Protein AF-A0A7R9JK06-F1 (afdb_monomer_lite)

Secondary structure (DSSP, 8-state):
----HHHHHHHHHHHHHHTT-TTT-HHHHHHHHHT-GGG-S-TTTS-HHHHHHHHHHHTT--HHHHTTT----HHHHHHHHTT-

Radius of gyration: 12.6 Å; chains: 1; bounding box: 36×27×35 Å

InterPro domains:
  IPR006631 Protein of unknown function DM4/12 [PF07841] (2-70)
  IPR006631 Protein of unknown function DM4/12 [SM00718] (2-77)

Foldseek 3Di:
DPQPVVLLLLLQLLQLLQDCLDPPDPVSVVSNCVSDLVNDPCVPVDDPSSVVSNVCSPVVHDSCVVSVSDPDHPVVVVVVVVVD

Structure (mmCIF, N/CA/C/O backbone):
data_AF-A0A7R9JK06-F1
#
_entry.id   AF-A0A7R9JK06-F1
#
loop_
_atom_site.group_PDB
_atom_site.id
_atom_site.type_symbol
_atom_site.label_atom_id
_atom_site.label_alt_id
_atom_site.label_comp_id
_atom_site.label_asym_id
_atom_site.label_entity_id
_atom_site.label_seq_id
_atom_site.pdbx_PDB_ins_code
_atom_site.Cartn_x
_atom_site.Cartn_y
_atom_site.Cartn_z
_atom_site.occupancy
_atom_site.B_iso_or_equiv
_atom_site.auth_seq_id
_atom_site.auth_comp_id
_atom_site.auth_asym_id
_atom_site.auth_atom_id
_atom_site.pdbx_PDB_model_num
ATOM 1 N N . HIS A 1 1 ? -10.828 -9.925 -18.819 1.00 46.28 1 HIS A N 1
ATOM 2 C CA . HIS A 1 1 ? -9.729 -9.002 -18.507 1.00 46.28 1 HIS A CA 1
ATOM 3 C C . HIS A 1 1 ? -8.935 -9.683 -17.418 1.00 46.28 1 HIS A C 1
ATOM 5 O O . HIS A 1 1 ? -9.529 -10.016 -16.405 1.00 46.28 1 HIS A O 1
ATOM 11 N N . GLY A 1 2 ? -7.709 -10.114 -17.723 1.00 49.91 2 GLY A N 1
ATOM 12 C CA . GLY A 1 2 ? -6.835 -10.645 -16.681 1.00 49.91 2 GLY A CA 1
ATOM 13 C C . GLY A 1 2 ? -6.431 -9.454 -15.838 1.00 49.91 2 GLY A C 1
ATOM 14 O O . GLY A 1 2 ? -5.978 -8.466 -16.410 1.00 49.91 2 GLY A O 1
ATOM 15 N N . GLU A 1 3 ? -6.715 -9.510 -14.547 1.00 56.81 3 GLU A N 1
ATOM 16 C CA . GLU A 1 3 ? -6.242 -8.491 -13.624 1.00 56.81 3 GLU A CA 1
ATOM 17 C C . GLU A 1 3 ? -4.722 -8.429 -13.701 1.00 56.81 3 GLU A C 1
ATOM 19 O O . GLU A 1 3 ? -4.064 -9.467 -13.848 1.00 56.81 3 GLU A O 1
ATOM 24 N N . ASP A 1 4 ? -4.173 -7.221 -13.649 1.00 77.94 4 ASP A N 1
ATOM 25 C CA . ASP A 1 4 ? -2.741 -7.076 -13.480 1.00 77.94 4 ASP A CA 1
ATOM 26 C C . ASP A 1 4 ? -2.405 -7.512 -12.051 1.00 77.94 4 ASP A C 1
ATOM 28 O O . ASP A 1 4 ? -2.597 -6.773 -11.085 1.00 77.94 4 ASP A O 1
ATOM 32 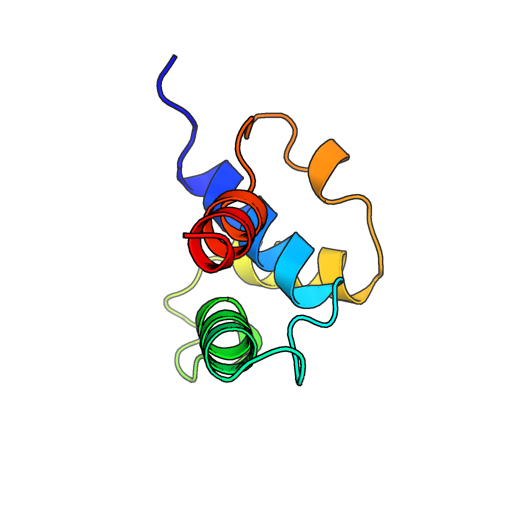N N . GLY A 1 5 ? -1.991 -8.773 -11.913 1.00 83.50 5 GLY A N 1
ATOM 33 C CA . GLY A 1 5 ? -1.674 -9.368 -10.619 1.00 83.50 5 GLY A CA 1
ATOM 34 C C . GLY A 1 5 ? -0.593 -8.590 -9.869 1.00 83.50 5 GLY A C 1
ATOM 35 O O . GLY A 1 5 ? -0.574 -8.624 -8.641 1.00 83.50 5 GLY A O 1
ATOM 36 N N . GLU A 1 6 ? 0.259 -7.853 -10.587 1.00 89.00 6 GLU A N 1
ATOM 37 C CA . GLU A 1 6 ? 1.230 -6.936 -9.998 1.00 89.00 6 GLU A CA 1
ATOM 38 C C . GLU A 1 6 ? 0.532 -5.736 -9.348 1.00 89.00 6 GLU A C 1
ATOM 40 O O . GLU A 1 6 ? 0.751 -5.475 -8.167 1.00 89.00 6 GLU A O 1
ATOM 45 N N . SER A 1 7 ? -0.386 -5.073 -10.057 1.00 90.62 7 SER A N 1
ATOM 46 C CA . SER A 1 7 ? -1.180 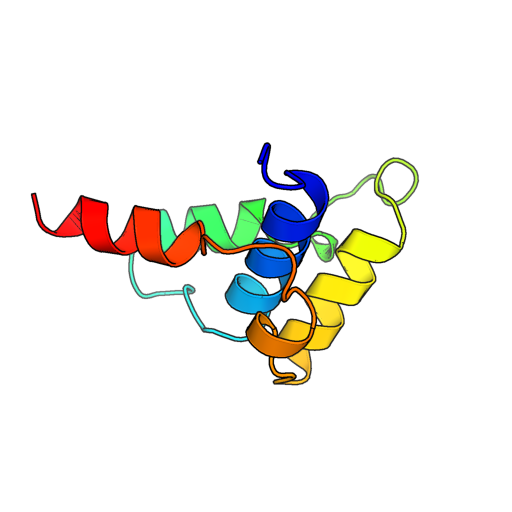-3.961 -9.510 1.00 90.62 7 SER A CA 1
ATOM 47 C C . SER A 1 7 ? -1.959 -4.374 -8.257 1.00 90.62 7 SER A C 1
ATOM 49 O O . SER A 1 7 ? -1.931 -3.678 -7.241 1.00 90.62 7 SER A O 1
ATOM 51 N N . CYS A 1 8 ? -2.574 -5.561 -8.265 1.00 90.56 8 CYS A N 1
ATOM 52 C CA . CYS A 1 8 ? -3.270 -6.077 -7.086 1.00 90.56 8 CYS A CA 1
ATOM 53 C C . CYS A 1 8 ? -2.340 -6.410 -5.918 1.00 90.56 8 CYS A C 1
ATOM 55 O O . CYS A 1 8 ? -2.695 -6.181 -4.757 1.00 90.56 8 CYS A O 1
ATOM 57 N N . LEU A 1 9 ? -1.140 -6.919 -6.192 1.00 90.62 9 LEU A N 1
ATOM 58 C CA . LEU A 1 9 ? -0.137 -7.145 -5.157 1.00 90.62 9 LEU A CA 1
ATOM 59 C C . LEU A 1 9 ? 0.322 -5.819 -4.531 1.00 90.62 9 LEU A C 1
ATOM 61 O O . LEU A 1 9 ? 0.382 -5.712 -3.305 1.00 90.62 9 LEU A O 1
ATOM 65 N N . LEU A 1 10 ? 0.572 -4.792 -5.346 1.00 93.12 10 LEU A N 1
ATOM 66 C CA . LEU A 1 10 ? 0.937 -3.456 -4.870 1.00 93.12 10 LEU A CA 1
ATOM 67 C C . LEU A 1 10 ? -0.194 -2.819 -4.048 1.00 93.12 10 LEU A C 1
ATOM 69 O O . LEU A 1 10 ? 0.061 -2.316 -2.951 1.00 93.12 10 LEU A O 1
ATOM 73 N N . ARG A 1 11 ? -1.450 -2.932 -4.503 1.00 92.31 11 ARG A N 1
ATOM 74 C CA . ARG A 1 11 ? -2.635 -2.505 -3.741 1.00 92.31 11 ARG A CA 1
ATOM 75 C C . ARG A 1 11 ? -2.687 -3.167 -2.368 1.00 92.31 11 ARG A C 1
ATOM 77 O O . ARG A 1 11 ? -2.846 -2.483 -1.363 1.00 92.31 11 ARG A O 1
ATOM 84 N N . THR A 1 12 ? -2.471 -4.479 -2.319 1.00 90.88 12 THR A N 1
ATOM 85 C CA . THR A 1 12 ? -2.492 -5.272 -1.079 1.00 90.88 12 THR A CA 1
ATOM 86 C C . THR A 1 12 ? -1.414 -4.822 -0.093 1.00 90.88 12 THR A C 1
ATOM 88 O O . THR A 1 12 ? -1.679 -4.665 1.099 1.00 90.88 12 THR A O 1
ATOM 91 N N . ILE A 1 13 ? -0.196 -4.574 -0.578 1.00 92.38 13 ILE A N 1
ATOM 92 C CA . ILE A 1 13 ? 0.908 -4.064 0.244 1.00 92.38 13 ILE A CA 1
ATOM 93 C C . ILE A 1 13 ? 0.564 -2.684 0.807 1.00 92.38 13 ILE A C 1
ATOM 95 O O . ILE A 1 13 ? 0.710 -2.461 2.010 1.00 92.38 13 ILE A O 1
ATOM 99 N N . CYS A 1 14 ? 0.052 -1.782 -0.031 1.00 93.62 14 CYS A N 1
ATOM 100 C CA . CYS A 1 14 ? -0.390 -0.456 0.392 1.00 93.62 14 CYS A CA 1
ATOM 101 C C . CYS A 1 14 ? -1.478 -0.546 1.474 1.00 93.62 14 CYS A C 1
ATOM 103 O O . CYS A 1 14 ? -1.312 -0.017 2.574 1.00 93.62 14 CYS A O 1
ATOM 105 N N . GLU A 1 15 ? -2.553 -1.290 1.217 1.00 90.44 15 GLU A N 1
ATOM 106 C CA . GLU A 1 15 ? -3.671 -1.434 2.152 1.00 90.44 15 GLU A CA 1
ATOM 107 C C . GLU A 1 15 ? -3.228 -2.065 3.482 1.00 90.44 15 GLU A C 1
ATOM 109 O O . GLU A 1 15 ? -3.575 -1.558 4.548 1.00 90.44 15 GLU A O 1
ATOM 114 N N . 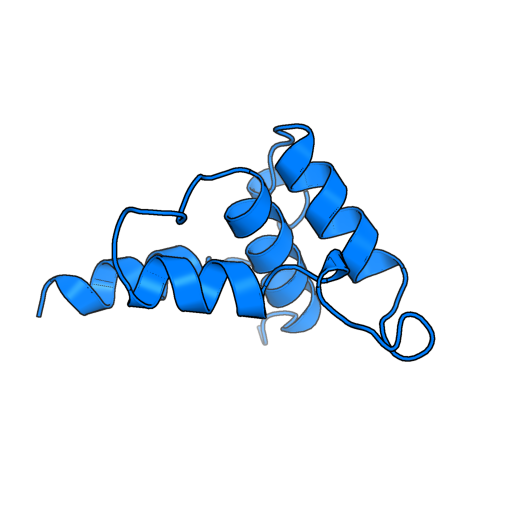SER A 1 16 ? -2.403 -3.119 3.442 1.00 88.06 16 SER A N 1
ATOM 115 C CA . SER A 1 16 ? -1.905 -3.804 4.649 1.00 88.06 16 SER A CA 1
ATOM 116 C C . SER A 1 16 ? -0.959 -2.945 5.493 1.00 88.06 16 SER A C 1
ATOM 118 O O . SER A 1 16 ? -0.841 -3.151 6.701 1.00 88.06 16 SER A O 1
ATOM 120 N N . SER A 1 17 ? -0.299 -1.968 4.871 1.00 89.50 17 SER A N 1
ATOM 121 C CA . SER A 1 17 ? 0.609 -1.042 5.549 1.00 89.50 17 SER A CA 1
ATOM 122 C C . SER A 1 17 ? -0.134 0.129 6.199 1.00 89.50 17 SER A C 1
ATOM 124 O O . SER A 1 17 ? 0.314 0.640 7.226 1.00 89.50 17 SER A O 1
ATOM 126 N N . GLY A 1 18 ? -1.264 0.552 5.619 1.00 84.19 18 GLY A N 1
ATOM 127 C CA . GLY A 1 18 ? -2.094 1.648 6.133 1.00 84.19 18 GLY A CA 1
ATOM 128 C C . GLY A 1 18 ? -3.176 1.218 7.125 1.00 84.19 18 GLY A C 1
ATOM 129 O O . GLY A 1 18 ? -3.461 1.940 8.084 1.00 84.19 18 GLY A O 1
ATOM 130 N N . ALA A 1 19 ? -3.765 0.036 6.937 1.00 70.62 19 ALA A N 1
ATOM 131 C CA . ALA A 1 19 ? -4.748 -0.531 7.851 1.00 70.62 19 ALA A CA 1
ATOM 132 C C . ALA A 1 19 ? -4.053 -1.442 8.878 1.00 70.62 19 ALA A C 1
ATOM 134 O O . ALA A 1 19 ? -3.299 -2.336 8.498 1.00 70.62 19 ALA A O 1
ATOM 135 N N . PRO A 1 20 ? -4.305 -1.287 10.190 1.00 57.50 20 PRO A N 1
ATOM 136 C CA . PRO A 1 20 ? -3.713 -2.153 11.197 1.00 57.50 20 PRO A CA 1
ATOM 137 C C . PRO A 1 20 ? -4.397 -3.526 11.163 1.00 57.50 20 PRO A C 1
ATOM 139 O O . PRO A 1 20 ? -5.273 -3.818 11.969 1.00 57.50 20 PRO A O 1
ATOM 142 N N . LEU A 1 21 ? -3.969 -4.402 10.253 1.00 60.72 21 LEU A N 1
ATOM 143 C CA . LEU A 1 21 ? -4.230 -5.843 10.367 1.00 60.72 21 LEU A CA 1
ATOM 144 C C . LEU A 1 21 ? -3.540 -6.419 11.615 1.00 60.72 21 LEU A C 1
ATOM 146 O O . LEU A 1 21 ? -3.973 -7.438 12.157 1.00 60.72 21 LEU A O 1
ATOM 150 N N . ARG A 1 22 ? -2.501 -5.729 12.111 1.00 54.72 22 ARG A N 1
ATOM 151 C CA . ARG A 1 22 ? -1.763 -6.071 13.331 1.00 54.72 22 ARG A CA 1
ATOM 152 C C . ARG A 1 22 ? -2.680 -6.170 14.547 1.00 54.72 22 ARG A C 1
ATOM 154 O O . ARG A 1 22 ? -3.336 -5.201 14.926 1.00 54.72 22 ARG A O 1
ATOM 161 N N . GLY A 1 23 ? -2.646 -7.320 15.213 1.00 56.91 23 GLY A N 1
ATOM 162 C CA . GLY A 1 23 ? -3.342 -7.555 16.478 1.00 56.91 23 GLY A CA 1
ATOM 163 C C . GLY A 1 23 ? -4.845 -7.820 16.366 1.00 56.91 23 GLY A C 1
ATOM 164 O O . GLY A 1 23 ? -5.509 -7.884 17.400 1.00 56.91 23 GLY A O 1
ATOM 165 N N . THR A 1 24 ? -5.383 -7.988 15.153 1.00 66.25 24 THR A N 1
ATOM 166 C CA . THR A 1 24 ? -6.784 -8.406 14.939 1.00 66.25 24 THR A CA 1
ATOM 167 C C . THR A 1 24 ? -6.945 -9.928 15.022 1.00 66.25 24 THR A C 1
ATOM 169 O O . THR A 1 24 ? -7.898 -10.422 15.620 1.00 66.25 24 THR A O 1
ATOM 172 N N . SER A 1 25 ? -5.976 -10.672 14.483 1.00 75.06 25 SER A N 1
ATOM 173 C CA . SER A 1 25 ? -5.927 -12.136 14.428 1.00 75.06 25 SER A CA 1
ATOM 174 C C . SER A 1 25 ? -4.484 -12.584 14.165 1.00 75.06 25 SER A C 1
ATOM 176 O O . SER A 1 25 ? -3.687 -11.824 13.615 1.00 75.06 25 SER A O 1
ATOM 178 N N . PHE A 1 26 ? -4.146 -13.835 14.500 1.00 82.06 26 PHE A N 1
ATOM 179 C CA . PHE A 1 26 ? -2.856 -14.434 14.120 1.00 82.06 26 PHE A CA 1
ATOM 180 C C . PHE A 1 26 ? -2.662 -14.438 12.599 1.00 82.06 26 PHE A C 1
ATOM 182 O O . PHE A 1 26 ? -1.553 -14.224 12.112 1.00 82.06 26 PHE A O 1
ATOM 189 N N . LEU A 1 27 ? -3.748 -14.647 11.847 1.00 80.31 27 LEU A N 1
ATOM 190 C CA . LEU A 1 27 ? -3.717 -14.554 10.393 1.00 80.31 27 LEU A CA 1
ATOM 191 C C . LEU A 1 27 ? -3.426 -13.116 9.946 1.00 80.31 27 LEU A C 1
ATOM 193 O O . LEU A 1 27 ? -2.575 -12.917 9.088 1.00 80.31 27 LEU A O 1
ATOM 197 N N . GLY A 1 28 ? -4.043 -12.120 10.588 1.00 78.06 28 GLY A N 1
ATOM 198 C CA . GLY A 1 28 ? -3.744 -10.704 10.357 1.00 78.06 28 GLY A CA 1
ATOM 199 C C . GLY A 1 28 ? -2.271 -10.359 10.601 1.00 78.06 28 GLY A C 1
ATOM 200 O O . GLY A 1 28 ? -1.659 -9.671 9.786 1.00 78.06 28 GLY A O 1
ATOM 201 N N . ASP A 1 29 ? -1.667 -10.907 11.659 1.00 79.94 29 ASP A N 1
ATOM 202 C CA . ASP A 1 29 ? -0.241 -10.720 11.949 1.00 79.94 29 ASP A CA 1
ATOM 203 C C . ASP A 1 29 ? 0.667 -11.393 10.902 1.00 79.94 29 ASP A C 1
ATOM 205 O O . ASP A 1 29 ? 1.675 -10.808 10.500 1.00 79.94 29 ASP A O 1
ATOM 209 N N . ILE A 1 30 ? 0.316 -12.593 10.417 1.00 84.56 30 ILE A N 1
ATOM 210 C CA . ILE A 1 30 ? 1.053 -13.254 9.325 1.00 84.56 30 ILE A CA 1
ATOM 211 C C . ILE A 1 30 ? 0.981 -12.419 8.049 1.00 84.56 30 ILE A C 1
ATOM 213 O O . ILE A 1 30 ? 2.011 -12.178 7.419 1.00 84.56 30 ILE A O 1
ATOM 217 N N . LEU A 1 31 ? -0.220 -11.987 7.663 1.00 83.31 31 LEU A N 1
ATOM 218 C CA . LEU A 1 31 ? -0.429 -11.217 6.439 1.00 83.31 31 LEU A CA 1
ATOM 219 C C . LEU A 1 31 ? 0.311 -9.889 6.496 1.00 83.3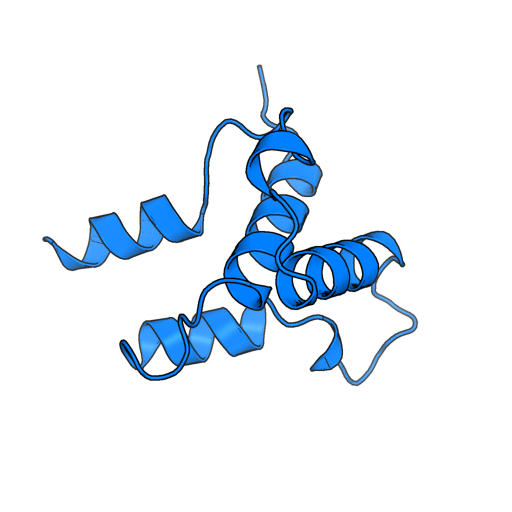1 31 LEU A C 1
ATOM 221 O O . LEU A 1 31 ? 0.947 -9.521 5.514 1.00 83.31 31 LEU A O 1
ATOM 225 N N . HIS A 1 32 ? 0.308 -9.228 7.659 1.00 82.81 32 HIS A N 1
ATOM 226 C CA . HIS A 1 32 ? 1.114 -8.034 7.877 1.00 82.81 32 HIS A CA 1
ATOM 227 C C . HIS A 1 32 ? 2.576 -8.306 7.521 1.00 82.81 32 HIS A C 1
ATOM 229 O O . HIS A 1 32 ? 3.158 -7.571 6.736 1.00 82.81 32 HIS A O 1
ATOM 235 N N . VAL A 1 33 ? 3.185 -9.361 8.072 1.00 87.06 33 VAL A N 1
ATOM 236 C CA . VAL A 1 33 ? 4.603 -9.671 7.819 1.00 87.06 33 VAL A CA 1
ATOM 237 C C . VAL A 1 33 ? 4.860 -10.002 6.347 1.00 87.06 33 VAL A C 1
ATOM 239 O O . VAL A 1 33 ? 5.822 -9.496 5.776 1.00 87.06 33 VAL A O 1
ATOM 242 N N . VAL A 1 34 ? 4.005 -10.820 5.726 1.00 87.88 34 VAL A N 1
ATOM 243 C CA . VAL A 1 34 ? 4.155 -11.236 4.319 1.00 87.88 34 VAL A CA 1
ATOM 244 C C . VAL A 1 34 ? 4.068 -10.045 3.363 1.00 87.88 34 VAL A C 1
ATOM 246 O O . VAL A 1 34 ? 4.821 -9.992 2.394 1.00 87.88 34 VAL A O 1
ATOM 249 N N . PHE A 1 35 ? 3.195 -9.077 3.646 1.00 90.12 35 PHE A N 1
ATOM 250 C CA . PHE A 1 35 ? 2.985 -7.892 2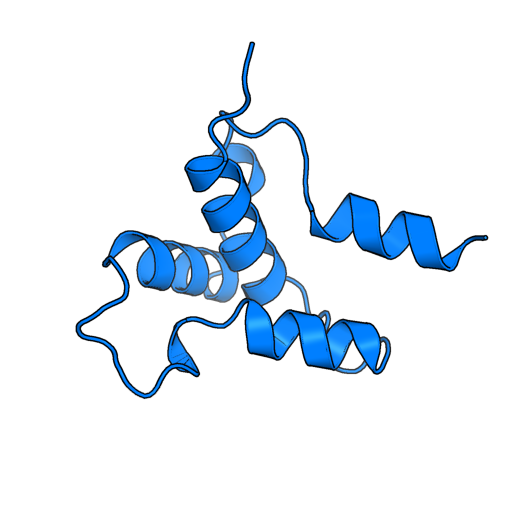.813 1.00 90.12 35 PHE A CA 1
ATOM 251 C C . PHE A 1 35 ? 3.724 -6.644 3.319 1.00 90.12 35 PHE A C 1
ATOM 253 O O . PHE A 1 35 ? 3.349 -5.527 2.978 1.00 90.12 35 PHE A O 1
ATOM 260 N N . THR A 1 36 ? 4.801 -6.821 4.095 1.00 90.19 36 THR A N 1
ATOM 261 C CA . THR A 1 36 ? 5.709 -5.738 4.514 1.00 90.19 36 THR A CA 1
ATOM 262 C C . THR A 1 36 ? 7.057 -5.881 3.788 1.00 90.19 36 THR A C 1
ATOM 264 O O . THR A 1 36 ? 7.941 -6.581 4.290 1.00 90.19 36 THR A O 1
ATOM 267 N N . PRO A 1 37 ? 7.257 -5.224 2.629 1.00 90.06 37 PRO A N 1
ATOM 268 C CA . PRO A 1 37 ? 8.514 -5.251 1.874 1.00 90.06 37 PRO A CA 1
ATOM 269 C C . PRO A 1 37 ? 9.746 -4.910 2.718 1.00 90.06 37 PRO A C 1
ATOM 271 O O . PRO A 1 37 ? 10.775 -5.576 2.601 1.00 90.06 37 PRO A O 1
ATOM 274 N N . SER A 1 38 ? 9.634 -3.946 3.638 1.00 88.31 38 SER A N 1
ATOM 275 C CA . SER A 1 38 ? 10.703 -3.577 4.578 1.00 88.31 38 SER A CA 1
ATOM 276 C C . SER A 1 38 ? 11.124 -4.685 5.557 1.00 88.31 38 SER A C 1
ATOM 278 O O . SER A 1 38 ? 12.136 -4.544 6.240 1.00 88.31 38 SER A O 1
ATOM 280 N N . SER A 1 39 ? 10.384 -5.798 5.634 1.00 85.75 39 SER A N 1
ATOM 281 C CA . SER A 1 39 ? 10.772 -6.987 6.410 1.00 85.75 39 SER A CA 1
ATOM 282 C C . SER A 1 39 ? 11.686 -7.948 5.639 1.00 85.75 39 SER A C 1
ATOM 284 O O . SER A 1 39 ? 12.193 -8.902 6.234 1.00 85.75 39 SER A O 1
ATOM 286 N N . SER A 1 40 ? 11.903 -7.730 4.337 1.00 81.62 40 SER A N 1
ATOM 287 C CA . SER A 1 40 ? 12.863 -8.502 3.541 1.00 81.62 40 SER A CA 1
ATOM 288 C C . SER A 1 40 ? 14.302 -8.094 3.878 1.00 81.62 40 SER A C 1
ATOM 290 O O . SER A 1 40 ? 14.605 -6.909 3.974 1.00 81.62 40 SER A O 1
ATOM 292 N N . ASN A 1 41 ? 15.202 -9.072 4.032 1.00 73.94 41 ASN A N 1
ATOM 293 C CA . ASN A 1 41 ? 16.641 -8.814 4.211 1.00 73.94 41 ASN A CA 1
ATOM 294 C C . ASN A 1 41 ? 17.378 -8.596 2.880 1.00 73.94 41 ASN A C 1
ATOM 296 O O . ASN A 1 41 ? 18.512 -8.121 2.886 1.00 73.94 41 ASN A O 1
ATOM 300 N N . ASP A 1 42 ? 16.743 -8.950 1.764 1.00 69.38 42 ASP A N 1
ATOM 301 C CA . ASP A 1 42 ? 17.312 -8.904 0.423 1.00 69.38 42 ASP A CA 1
ATOM 302 C C . ASP A 1 42 ? 16.594 -7.803 -0.371 1.00 69.38 42 ASP A C 1
ATOM 304 O O . ASP A 1 42 ? 15.713 -8.061 -1.191 1.00 69.38 42 ASP A O 1
ATOM 308 N N . GLU A 1 43 ? 16.941 -6.544 -0.077 1.00 64.19 43 GLU A N 1
ATOM 309 C CA . GLU A 1 43 ? 16.375 -5.362 -0.754 1.00 64.19 43 GLU A CA 1
ATOM 310 C C . GLU A 1 43 ? 16.716 -5.310 -2.256 1.00 64.19 43 GLU A C 1
ATOM 312 O O . GLU A 1 43 ? 16.083 -4.576 -3.008 1.00 64.19 43 GLU A O 1
ATOM 317 N N . GLU A 1 44 ? 17.711 -6.084 -2.707 1.00 65.94 44 GLU A N 1
ATOM 318 C CA . GLU A 1 44 ? 18.179 -6.095 -4.099 1.00 65.94 44 GLU A CA 1
ATOM 319 C C . GLU A 1 44 ? 17.276 -6.899 -5.054 1.00 65.94 44 GLU A C 1
ATOM 321 O O . GLU A 1 44 ? 17.344 -6.674 -6.263 1.00 65.94 44 GLU A O 1
ATOM 326 N N . ASP A 1 45 ? 16.423 -7.798 -4.542 1.00 73.94 45 ASP A N 1
ATOM 327 C CA . ASP A 1 45 ? 15.555 -8.664 -5.363 1.00 73.94 45 ASP A CA 1
ATOM 328 C C . ASP A 1 45 ? 14.116 -8.134 -5.511 1.00 73.94 45 ASP A C 1
ATOM 330 O O . ASP A 1 45 ? 13.385 -8.557 -6.410 1.00 73.94 45 ASP A O 1
ATOM 334 N N . LEU A 1 46 ? 13.694 -7.197 -4.655 1.00 82.56 46 LEU A N 1
ATOM 335 C CA . LEU A 1 46 ? 12.368 -6.580 -4.722 1.00 82.56 46 LEU A CA 1
ATOM 336 C C . LEU A 1 46 ? 12.436 -5.240 -5.460 1.00 82.56 46 LEU A C 1
ATOM 338 O O . LEU A 1 46 ? 13.258 -4.378 -5.158 1.00 82.56 46 LEU A O 1
ATOM 342 N N . GLY A 1 47 ? 11.538 -5.047 -6.424 1.00 88.56 47 GLY A N 1
ATOM 343 C CA . GLY A 1 47 ? 11.448 -3.793 -7.165 1.00 88.56 47 GLY A CA 1
ATOM 344 C C . GLY A 1 47 ? 11.067 -2.589 -6.281 1.00 88.56 47 GLY A C 1
ATOM 345 O O . GLY A 1 47 ? 10.401 -2.737 -5.249 1.00 88.56 47 GLY A O 1
ATOM 346 N N . PRO A 1 48 ? 11.474 -1.363 -6.655 1.00 91.12 48 PRO A N 1
ATOM 347 C CA . PRO A 1 48 ? 11.186 -0.151 -5.883 1.00 91.12 48 PRO A CA 1
ATOM 348 C C . PRO A 1 48 ? 9.683 0.134 -5.713 1.00 91.12 48 PRO A C 1
ATOM 350 O O . PRO A 1 48 ? 9.290 0.798 -4.752 1.00 91.12 48 PRO A O 1
ATOM 353 N N . GLU A 1 49 ? 8.844 -0.355 -6.623 1.00 92.75 49 GLU A N 1
ATOM 354 C CA . GLU A 1 49 ? 7.387 -0.239 -6.596 1.00 92.75 49 GLU A CA 1
ATOM 355 C C . GLU A 1 49 ? 6.763 -0.858 -5.338 1.00 92.75 49 GLU A C 1
ATOM 357 O O . GLU A 1 49 ? 5.861 -0.257 -4.756 1.00 92.75 49 GLU A O 1
ATOM 362 N N . TYR A 1 50 ? 7.297 -1.978 -4.843 1.00 93.00 50 TYR A N 1
ATOM 363 C CA . TYR A 1 50 ? 6.784 -2.648 -3.645 1.00 93.00 50 TYR A CA 1
ATOM 364 C C . TYR A 1 50 ? 6.994 -1.789 -2.391 1.00 93.00 50 TYR A C 1
ATOM 366 O O . TYR A 1 50 ? 6.065 -1.559 -1.617 1.00 93.00 50 TYR A O 1
ATOM 374 N N . TYR A 1 51 ? 8.193 -1.228 -2.224 1.00 93.81 51 TYR A N 1
ATOM 375 C CA . TYR A 1 51 ? 8.502 -0.308 -1.122 1.00 93.81 51 TYR A CA 1
ATOM 376 C C . TYR A 1 51 ? 7.728 1.005 -1.223 1.00 93.81 51 TYR A C 1
ATOM 378 O O . TYR A 1 51 ? 7.371 1.618 -0.214 1.00 93.81 51 TYR A O 1
ATOM 386 N N . LEU A 1 52 ? 7.481 1.472 -2.447 1.00 95.19 52 LEU A N 1
ATOM 387 C CA . LEU A 1 52 ? 6.670 2.655 -2.671 1.00 95.19 52 LEU A CA 1
ATOM 388 C C . LEU A 1 52 ? 5.217 2.410 -2.236 1.00 95.19 52 LEU A C 1
ATOM 390 O O . LEU A 1 52 ? 4.658 3.269 -1.554 1.00 95.19 52 LEU A O 1
ATOM 394 N N . ALA A 1 53 ? 4.647 1.249 -2.563 1.00 94.81 53 ALA A N 1
ATOM 395 C CA . ALA A 1 53 ? 3.316 0.850 -2.120 1.00 94.81 53 ALA A CA 1
ATOM 396 C C . ALA A 1 53 ? 3.212 0.804 -0.588 1.00 94.81 53 ALA A C 1
ATOM 398 O O . ALA A 1 53 ? 2.308 1.409 -0.014 1.00 94.81 53 ALA A O 1
ATOM 399 N N . GLU A 1 54 ? 4.185 0.187 0.089 1.00 94.31 54 GLU A N 1
ATOM 400 C CA . GLU A 1 54 ? 4.247 0.158 1.558 1.00 94.31 54 GLU A CA 1
ATOM 401 C C . GLU A 1 54 ? 4.239 1.576 2.145 1.00 94.31 54 GLU A C 1
ATOM 403 O O . GLU A 1 54 ? 3.455 1.898 3.040 1.00 94.31 54 GLU A O 1
ATOM 408 N N . ARG A 1 55 ? 5.076 2.468 1.603 1.00 95.00 55 ARG A N 1
ATOM 409 C CA . ARG A 1 55 ? 5.156 3.862 2.057 1.00 95.00 55 ARG A CA 1
ATOM 410 C C . ARG A 1 55 ? 3.861 4.638 1.843 1.00 95.00 55 ARG A C 1
ATOM 412 O O . ARG A 1 55 ? 3.532 5.468 2.685 1.00 95.00 55 ARG A O 1
ATOM 419 N N . GLN A 1 56 ? 3.159 4.414 0.736 1.00 95.75 56 GLN A N 1
ATOM 420 C CA . GLN A 1 56 ? 1.860 5.044 0.479 1.00 95.75 56 GLN A CA 1
ATOM 421 C C . GLN A 1 56 ? 0.840 4.624 1.540 1.00 95.75 56 GLN A C 1
ATOM 423 O O . GLN A 1 56 ? 0.199 5.486 2.140 1.00 95.75 56 GLN A O 1
ATOM 428 N N . GLY A 1 57 ? 0.785 3.328 1.854 1.00 93.31 57 GLY A N 1
ATOM 429 C CA . GLY A 1 57 ? -0.038 2.807 2.940 1.00 93.31 57 GLY A CA 1
ATOM 430 C C . GLY A 1 57 ? 0.298 3.444 4.287 1.00 93.31 57 GLY A C 1
ATOM 431 O O . GLY A 1 57 ? -0.577 3.995 4.949 1.00 93.31 57 GLY A O 1
ATOM 432 N N . LEU A 1 58 ? 1.582 3.467 4.662 1.00 92.12 58 LEU A N 1
ATOM 433 C CA . LEU A 1 58 ? 2.052 4.094 5.908 1.00 92.12 58 LEU A CA 1
ATOM 434 C C . LEU A 1 58 ? 1.729 5.595 6.000 1.00 92.12 58 LEU A C 1
ATOM 436 O O . LEU A 1 58 ? 1.548 6.120 7.099 1.00 92.12 58 LEU A O 1
ATOM 440 N N . ASN A 1 59 ? 1.668 6.289 4.863 1.00 94.56 59 ASN A N 1
ATOM 441 C CA . ASN A 1 59 ? 1.297 7.702 4.791 1.00 94.56 59 ASN A CA 1
ATOM 442 C C . ASN A 1 59 ? -0.225 7.932 4.846 1.00 94.56 59 ASN A C 1
ATOM 444 O O . ASN A 1 59 ? -0.649 9.083 4.951 1.00 94.56 59 ASN A O 1
ATOM 448 N N . GLY A 1 60 ? -1.037 6.871 4.797 1.00 92.12 60 GLY A N 1
ATOM 449 C CA . GLY A 1 60 ? -2.496 6.958 4.764 1.00 92.12 60 GLY A CA 1
ATOM 450 C C . GLY A 1 60 ? -3.045 7.451 3.425 1.00 92.12 60 GLY A C 1
ATOM 451 O O . GLY A 1 60 ? -4.082 8.113 3.404 1.00 92.12 60 GLY A O 1
ATOM 452 N N . GLU A 1 61 ? -2.332 7.185 2.329 1.00 94.50 61 GLU A N 1
ATOM 453 C CA . GLU A 1 61 ? -2.808 7.466 0.973 1.00 94.50 61 GLU A CA 1
ATOM 454 C C . GLU A 1 61 ? -3.980 6.537 0.596 1.00 94.50 61 GLU A C 1
ATOM 456 O O . GLU A 1 61 ? -4.156 5.458 1.166 1.00 94.50 61 GLU A O 1
ATOM 461 N N . ASP A 1 62 ? -4.778 6.945 -0.392 1.00 92.69 62 ASP A N 1
ATOM 462 C CA . ASP A 1 62 ? -5.901 6.143 -0.888 1.00 92.69 62 ASP A CA 1
ATOM 463 C C . ASP A 1 62 ? -5.408 5.065 -1.868 1.00 92.69 62 ASP A C 1
ATOM 465 O O . ASP A 1 62 ? -5.253 5.299 -3.070 1.00 92.69 62 ASP A O 1
ATOM 469 N N . CYS A 1 63 ? -5.127 3.876 -1.332 1.00 92.06 63 CYS A N 1
ATOM 470 C CA . CYS A 1 63 ? -4.622 2.737 -2.096 1.00 92.06 63 CYS A CA 1
ATOM 471 C C . CYS A 1 63 ? -5.606 2.246 -3.174 1.00 92.06 63 CYS A C 1
ATOM 473 O O . CYS A 1 63 ? -5.168 1.720 -4.194 1.00 92.06 63 CYS A O 1
ATOM 475 N N . GLU A 1 64 ? -6.918 2.417 -2.986 1.00 90.50 64 GLU A N 1
ATOM 476 C CA . GLU A 1 64 ? -7.914 2.022 -3.988 1.00 90.50 64 GLU A CA 1
ATOM 477 C C . GLU A 1 64 ? -7.846 2.947 -5.206 1.00 90.50 64 GLU A C 1
ATOM 479 O O . GLU A 1 64 ? -7.840 2.473 -6.341 1.00 90.50 64 GLU A O 1
ATOM 484 N N . MET A 1 65 ? -7.707 4.258 -4.980 1.00 91.50 65 MET A N 1
ATOM 485 C CA . MET A 1 65 ? -7.519 5.220 -6.069 1.00 91.50 65 MET A CA 1
ATOM 486 C C . MET A 1 65 ? -6.158 5.085 -6.763 1.00 91.50 65 MET A C 1
ATOM 488 O O . MET A 1 65 ? -6.068 5.315 -7.966 1.00 91.50 65 MET A O 1
ATOM 492 N N . ILE A 1 66 ? -5.087 4.759 -6.031 1.00 93.56 66 ILE A N 1
ATOM 493 C CA . ILE A 1 66 ? -3.741 4.639 -6.618 1.00 93.56 66 ILE A CA 1
ATOM 494 C C . ILE A 1 66 ? -3.622 3.391 -7.501 1.00 93.56 66 ILE A C 1
ATOM 496 O O . ILE A 1 66 ? -2.971 3.445 -8.544 1.00 93.56 66 ILE A O 1
ATOM 500 N N . TYR A 1 67 ? -4.252 2.287 -7.101 1.00 92.12 67 TYR A N 1
ATOM 501 C CA . TYR A 1 67 ? -4.194 1.002 -7.799 1.00 92.12 67 TYR A CA 1
ATOM 502 C C . TYR A 1 67 ? -5.552 0.643 -8.421 1.00 92.12 67 TYR A C 1
ATOM 504 O O . TYR A 1 67 ? -6.072 -0.456 -8.221 1.00 92.12 67 TYR A O 1
ATOM 512 N N . GLU A 1 68 ? -6.122 1.576 -9.193 1.00 90.12 68 GLU A N 1
ATOM 513 C CA . GLU A 1 68 ? -7.460 1.459 -9.804 1.00 90.12 68 GLU A CA 1
ATOM 514 C C . GLU A 1 68 ? -7.594 0.299 -10.809 1.00 90.12 68 GLU A C 1
ATOM 516 O O . GLU A 1 68 ? -8.692 -0.210 -11.041 1.00 90.12 68 GLU A O 1
ATOM 521 N N . ASP A 1 69 ? -6.471 -0.156 -11.376 1.00 87.56 69 ASP A N 1
ATOM 522 C CA . ASP A 1 69 ? -6.414 -1.302 -12.293 1.00 87.56 69 ASP A CA 1
ATOM 523 C C . ASP A 1 69 ? -6.654 -2.649 -11.591 1.00 87.56 69 ASP A C 1
ATOM 525 O O . ASP A 1 69 ? -6.853 -3.675 -12.251 1.00 87.56 69 ASP A O 1
ATOM 529 N N . CYS A 1 70 ? -6.650 -2.658 -10.258 1.00 87.19 70 CYS A N 1
ATOM 530 C CA . CYS A 1 70 ? -6.996 -3.816 -9.461 1.00 87.19 70 CYS A CA 1
ATOM 531 C C . CYS A 1 70 ? -8.431 -3.708 -8.935 1.00 87.19 70 CYS A C 1
ATOM 533 O O . CYS A 1 70 ? -8.721 -2.882 -8.066 1.00 87.19 70 CYS A O 1
ATOM 535 N N . SER A 1 71 ? -9.326 -4.592 -9.388 1.00 81.31 71 SER A N 1
ATOM 536 C CA . SER A 1 71 ? -10.718 -4.604 -8.917 1.00 81.31 71 SER A CA 1
ATOM 537 C C . SER A 1 71 ? -10.943 -5.447 -7.656 1.00 81.31 71 SER A C 1
ATOM 539 O O . SER A 1 71 ? -12.047 -5.447 -7.112 1.00 81.31 71 SER A O 1
ATOM 541 N N . LEU A 1 72 ? -9.904 -6.138 -7.173 1.00 76.19 72 LEU A N 1
ATOM 542 C CA . LEU A 1 72 ? -9.956 -7.050 -6.032 1.00 76.19 72 LEU A CA 1
ATOM 543 C C . LEU A 1 72 ? -8.950 -6.670 -4.938 1.00 76.19 72 LEU A C 1
ATOM 545 O O . LEU A 1 72 ? -7.742 -6.751 -5.135 1.00 76.19 72 LEU A O 1
ATOM 549 N N . SER A 1 73 ? -9.427 -6.370 -3.731 1.00 71.31 73 SER A N 1
ATOM 550 C CA . SER A 1 73 ? -8.545 -6.364 -2.560 1.00 71.31 73 SER A CA 1
ATOM 551 C C . SER A 1 73 ? -8.362 -7.796 -2.041 1.00 71.31 73 SER A C 1
ATOM 553 O O . SER A 1 73 ? -9.316 -8.457 -1.622 1.00 71.31 73 SER A O 1
ATOM 555 N N . LEU A 1 74 ? -7.120 -8.296 -2.041 1.00 72.75 74 LEU A N 1
ATOM 556 C CA . LEU A 1 74 ? -6.779 -9.590 -1.428 1.00 72.75 74 LEU A CA 1
ATOM 557 C C . LEU A 1 74 ? -7.105 -9.618 0.067 1.00 72.75 74 LEU A C 1
ATOM 559 O O . LEU A 1 74 ? -7.454 -10.670 0.595 1.00 72.75 74 LEU A O 1
ATOM 563 N N . LEU A 1 75 ? -7.008 -8.478 0.748 1.00 70.44 75 LEU A N 1
ATOM 564 C CA . LEU A 1 75 ? -7.344 -8.385 2.166 1.00 70.44 75 LEU A CA 1
ATOM 565 C C . LEU A 1 75 ? -8.838 -8.577 2.393 1.00 70.44 75 LEU A C 1
ATOM 567 O O . LEU A 1 75 ? -9.219 -9.287 3.319 1.00 70.44 75 LEU A O 1
ATOM 571 N N . GLU A 1 76 ? -9.667 -8.015 1.515 1.00 69.06 76 GLU A N 1
ATOM 572 C CA . GLU A 1 76 ? -11.119 -8.178 1.554 1.00 69.06 76 GLU A CA 1
ATOM 573 C C . GLU A 1 76 ? -11.534 -9.630 1.272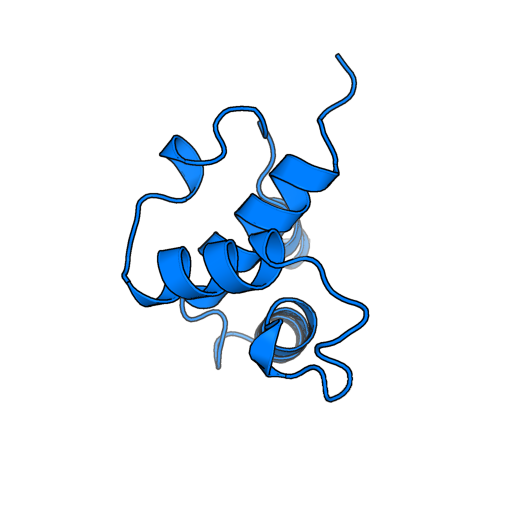 1.00 69.06 76 GLU A C 1
ATOM 575 O O . GLU A 1 76 ? -12.454 -10.159 1.891 1.00 69.06 76 GLU A O 1
ATOM 580 N N . LEU A 1 77 ? -10.814 -10.336 0.396 1.00 68.88 77 LEU A N 1
ATOM 581 C CA . LEU A 1 77 ? -11.021 -11.773 0.201 1.00 68.88 77 LEU A CA 1
ATOM 582 C C . LEU A 1 77 ? -10.718 -12.572 1.473 1.00 68.88 77 LEU A C 1
ATOM 584 O O . LEU A 1 77 ? -11.445 -13.510 1.784 1.00 68.88 77 LEU A O 1
ATOM 588 N N . ILE A 1 78 ? -9.664 -12.219 2.211 1.00 66.88 78 ILE A N 1
ATOM 589 C CA . ILE A 1 78 ? -9.244 -12.983 3.390 1.00 66.88 78 ILE A CA 1
ATOM 590 C C . ILE A 1 78 ? -10.139 -12.703 4.600 1.00 66.88 78 ILE A C 1
ATOM 592 O O . ILE A 1 78 ? -10.473 -13.639 5.323 1.00 66.88 78 ILE A O 1
ATOM 596 N N . THR A 1 79 ? -10.585 -11.463 4.803 1.00 65.38 79 THR A N 1
ATOM 597 C CA . THR A 1 79 ? -11.548 -11.144 5.871 1.00 65.38 79 THR A CA 1
ATOM 598 C C . THR A 1 79 ? -12.896 -11.830 5.651 1.00 65.38 79 THR A C 1
ATOM 600 O O . THR A 1 79 ? -13.488 -12.313 6.610 1.00 65.38 79 THR A O 1
ATOM 603 N N . ASN A 1 80 ? -13.348 -11.967 4.400 1.00 61.53 80 ASN A N 1
ATOM 604 C CA . ASN A 1 80 ? -14.571 -12.710 4.074 1.00 61.53 80 ASN A CA 1
ATOM 605 C C . ASN A 1 80 ? -14.451 -14.231 4.310 1.00 61.53 80 ASN A C 1
ATOM 607 O O . ASN A 1 80 ? -15.469 -14.897 4.474 1.00 61.53 80 ASN A O 1
ATOM 611 N N . LEU A 1 81 ? -13.235 -14.793 4.346 1.00 56.12 81 LEU A N 1
ATOM 612 C CA . LEU A 1 81 ? -13.010 -16.217 4.633 1.00 56.12 81 LEU A CA 1
ATOM 613 C C . LEU A 1 81 ? -13.071 -16.556 6.132 1.00 56.12 81 LEU A C 1
ATOM 615 O O . LEU A 1 81 ? -13.187 -17.730 6.470 1.00 56.12 81 LEU A O 1
ATOM 619 N N . GLU A 1 82 ? -12.994 -15.570 7.031 1.00 53.78 82 GLU A N 1
ATOM 620 C CA . GLU A 1 82 ? -13.162 -15.795 8.477 1.00 53.78 82 GLU A CA 1
ATOM 621 C C . GLU A 1 82 ? -14.648 -15.874 8.904 1.00 53.78 82 GLU A C 1
ATOM 623 O O . GLU A 1 82 ? -14.926 -16.217 10.054 1.00 53.78 82 GLU A O 1
ATOM 628 N N . GLU A 1 83 ? -15.605 -15.603 8.003 1.00 53.00 83 GLU A N 1
ATOM 629 C CA . GLU A 1 83 ? -17.052 -15.709 8.279 1.00 53.00 83 GLU A CA 1
ATOM 630 C C . GLU A 1 83 ? -17.691 -17.075 7.921 1.00 53.00 83 GLU A C 1
ATOM 632 O O . GLU A 1 83 ? -18.900 -17.240 8.114 1.00 53.00 83 GLU A O 1
ATOM 637 N N . GLU A 1 84 ? -16.915 -18.071 7.464 1.00 47.34 84 GLU A N 1
ATOM 638 C CA . GLU A 1 84 ? -17.380 -19.462 7.231 1.00 47.34 84 GLU A CA 1
ATOM 639 C C . GLU A 1 84 ? -16.993 -20.459 8.340 1.00 47.34 84 GLU A C 1
ATOM 641 O O . GLU A 1 84 ? -15.806 -20.524 8.736 1.00 47.34 84 GLU A O 1
#

Organism: Timema californicum (NCBI:txid61474)

pLDDT: mean 80.54, std 13.67, range [46.28, 95.75]

Sequence (84 aa):
HGEDGESCLLRTICESSGAPLRGTSFLGDILHVVFTPSSSNDEEDLGPEYYLAERQGLNGEDCEMIYEDCSLSLLELITNLEEE